Protein AF-A0A1V5VSU2-F1 (afdb_monomer_lite)

Radius of gyration: 34.84 Å; chains: 1; bounding box: 68×34×103 Å

Secondary structure (DSSP, 8-state):
---------------TT----SPPSEEEEEEEEETTEEEEEEEEEESSSS--HHHHHHHHHHHHHHHHHHHHHHHHHHHHHHHHHHHHHHHHHHHHHHHT-HHHHHHHHHHHHHHHHT-S------SPPP------

pLDDT: mean 75.91, std 18.03, range [33.84, 96.69]

Foldseek 3Di:
DDPPPQPAPDDDPPPPDDPPPDDQLDKDWDFLDDDPDGNYIDIDGHNDNDDDPVVVVVVNVVSPVVSVVVVVVVVVVVVVVVVVVVVVVVVVVVVVCVVPVVVVVVVVVQVVCCVVVVDPDDDDDDDDPDDPPDDD

Sequence (136 aa):
MAAQQPVITRYGLSAEGEAVTEAPRAAIALPLRLREQTLGVLDVRFEAEEVPPETLELLEQIAEQVTLSLESARLYQATQQQAAQERLISEATARIREQLDMDAVLQAAVHELQQVLGLERVELRVGTPPAAEELQ

Structure (mmCIF, N/CA/C/O backbone):
data_AF-A0A1V5VSU2-F1
#
_entry.id   AF-A0A1V5VSU2-F1
#
loop_
_atom_site.group_PDB
_atom_site.id
_atom_site.type_symbol
_atom_site.label_atom_id
_atom_site.label_alt_id
_atom_site.label_comp_id
_atom_site.label_asym_id
_atom_site.label_entity_id
_atom_site.label_seq_id
_atom_site.pdbx_PDB_ins_code
_atom_site.Cartn_x
_atom_site.Cartn_y
_atom_site.Cartn_z
_atom_site.occupancy
_atom_site.B_iso_or_equiv
_atom_site.auth_seq_id
_atom_site.auth_comp_id
_atom_site.auth_asym_id
_atom_site.auth_atom_id
_atom_site.pdbx_PDB_model_num
ATOM 1 N N . MET A 1 1 ? 14.298 -24.111 0.295 1.00 38.03 1 MET A N 1
ATOM 2 C CA . MET A 1 1 ? 14.158 -22.691 -0.094 1.00 38.03 1 MET A CA 1
ATOM 3 C C . MET A 1 1 ? 13.271 -22.625 -1.325 1.00 38.03 1 MET A C 1
ATOM 5 O O . MET A 1 1 ? 13.756 -22.858 -2.422 1.00 38.03 1 MET A O 1
ATOM 9 N N . ALA A 1 2 ? 11.962 -22.440 -1.135 1.00 33.84 2 ALA A N 1
ATOM 10 C CA . ALA A 1 2 ? 11.006 -22.386 -2.236 1.00 33.84 2 ALA A CA 1
ATOM 11 C C . ALA A 1 2 ? 11.224 -21.085 -3.015 1.00 33.84 2 ALA A C 1
ATOM 13 O O . ALA A 1 2 ? 10.976 -20.002 -2.488 1.00 33.84 2 ALA A O 1
ATOM 14 N N . ALA A 1 3 ? 11.732 -21.200 -4.243 1.00 34.25 3 ALA A N 1
ATOM 15 C CA . ALA A 1 3 ? 11.750 -20.103 -5.194 1.00 34.25 3 ALA A CA 1
ATOM 16 C C . ALA A 1 3 ? 10.295 -19.695 -5.434 1.00 34.25 3 ALA A C 1
ATOM 18 O O . ALA A 1 3 ? 9.527 -20.424 -6.062 1.00 34.25 3 ALA A O 1
ATOM 19 N N . GLN A 1 4 ? 9.901 -18.575 -4.834 1.00 36.75 4 GLN A N 1
ATOM 20 C CA . GLN A 1 4 ? 8.601 -17.962 -5.028 1.00 36.75 4 GLN A CA 1
ATOM 21 C C . GLN A 1 4 ? 8.550 -17.546 -6.500 1.00 36.75 4 GLN A C 1
ATOM 23 O O . GLN A 1 4 ? 9.173 -16.564 -6.895 1.00 36.75 4 GLN A O 1
ATOM 28 N N . GLN A 1 5 ? 7.926 -18.384 -7.330 1.00 37.00 5 GLN A N 1
ATOM 29 C CA . GLN A 1 5 ? 7.780 -18.122 -8.756 1.00 37.00 5 GLN A CA 1
ATOM 30 C C . GLN A 1 5 ? 7.058 -16.775 -8.907 1.00 37.00 5 GLN A C 1
ATOM 32 O O . GLN A 1 5 ? 5.992 -16.606 -8.307 1.00 37.00 5 GLN A O 1
ATOM 37 N N . PRO A 1 6 ? 7.627 -15.796 -9.632 1.00 40.28 6 PRO A N 1
ATOM 38 C CA . PRO A 1 6 ? 6.977 -14.510 -9.804 1.00 40.28 6 PRO A CA 1
ATOM 39 C C . PRO A 1 6 ? 5.659 -14.726 -10.549 1.00 40.28 6 PRO A C 1
ATOM 41 O O . PRO A 1 6 ? 5.621 -15.345 -11.612 1.00 40.28 6 PRO A O 1
ATOM 44 N N . VAL A 1 7 ? 4.566 -14.224 -9.979 1.00 42.78 7 VAL A N 1
ATOM 45 C CA . VAL A 1 7 ? 3.283 -14.127 -10.675 1.00 42.78 7 VAL A CA 1
ATOM 46 C C . VAL A 1 7 ? 3.457 -13.052 -11.746 1.00 42.78 7 VAL A C 1
ATOM 48 O O . VAL A 1 7 ? 3.428 -11.861 -11.449 1.00 42.78 7 VAL A O 1
ATOM 51 N N . ILE A 1 8 ? 3.723 -13.467 -12.985 1.00 46.66 8 ILE 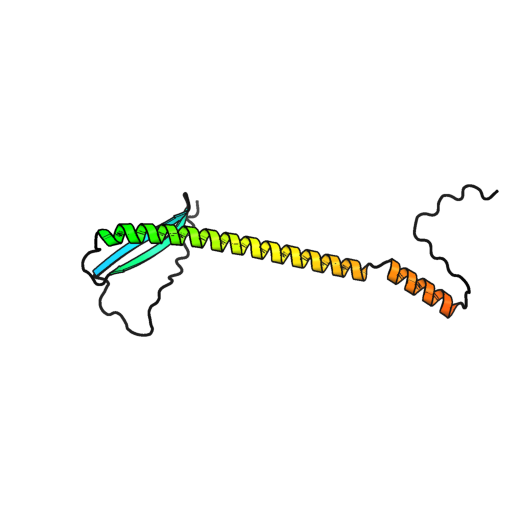A N 1
ATOM 52 C CA . ILE A 1 8 ? 3.872 -12.547 -14.118 1.00 46.66 8 ILE A CA 1
ATOM 53 C C . ILE A 1 8 ? 2.469 -12.150 -14.580 1.00 46.66 8 ILE A C 1
ATOM 55 O O . ILE A 1 8 ? 1.869 -12.802 -15.434 1.00 46.66 8 ILE A O 1
ATOM 59 N N . THR A 1 9 ? 1.926 -11.076 -14.012 1.00 45.38 9 THR A N 1
ATOM 60 C CA . THR A 1 9 ? 0.742 -10.423 -14.578 1.00 45.38 9 THR A CA 1
ATOM 61 C C . THR A 1 9 ? 1.203 -9.544 -15.733 1.00 45.38 9 THR A C 1
ATOM 63 O O . THR A 1 9 ? 1.798 -8.488 -15.525 1.00 45.38 9 THR A O 1
ATOM 66 N N . ARG A 1 10 ? 0.973 -9.999 -16.967 1.00 48.94 10 ARG A N 1
ATOM 67 C CA . ARG A 1 10 ? 1.313 -9.238 -18.172 1.00 48.94 10 ARG A CA 1
ATOM 68 C C . ARG A 1 10 ? 0.334 -8.073 -18.324 1.00 48.94 10 ARG A C 1
ATOM 70 O O . ARG A 1 10 ? -0.818 -8.285 -18.690 1.00 48.94 10 ARG A O 1
ATOM 77 N N . TYR A 1 11 ? 0.805 -6.857 -18.075 1.00 49.56 11 TYR A N 1
ATOM 78 C CA . TYR A 1 11 ? 0.100 -5.632 -18.441 1.00 49.56 11 TYR A CA 1
ATOM 79 C C . TYR A 1 11 ? 0.615 -5.168 -19.802 1.00 49.56 11 TYR A C 1
ATOM 81 O O . TYR A 1 11 ? 1.793 -4.859 -19.950 1.00 49.56 11 TYR A O 1
ATOM 89 N N . GLY A 1 12 ? -0.258 -5.162 -20.806 1.00 45.78 12 GLY A N 1
ATOM 90 C CA . GLY A 1 12 ? 0.062 -4.691 -22.148 1.00 45.78 12 GLY A CA 1
ATOM 91 C C . GLY A 1 12 ? -1.162 -4.061 -22.792 1.00 45.78 12 GLY A C 1
ATOM 92 O O . GLY A 1 12 ? -2.240 -4.651 -22.787 1.00 45.78 12 GLY A O 1
ATOM 93 N N . LEU A 1 13 ? -0.985 -2.864 -23.349 1.00 42.72 13 LEU A N 1
ATOM 94 C CA . LEU A 1 13 ? -1.920 -2.268 -24.297 1.00 42.72 13 LEU A CA 1
ATOM 95 C C . LEU A 1 13 ? -1.728 -2.979 -25.642 1.00 42.72 13 LEU A C 1
ATOM 97 O O . LEU A 1 13 ? -1.081 -2.459 -26.543 1.00 42.72 13 LEU A O 1
ATOM 101 N N . SER A 1 14 ? -2.261 -4.192 -25.784 1.00 46.31 14 SER A N 1
ATOM 102 C CA . SER A 1 14 ? -2.687 -4.627 -27.111 1.00 46.31 14 SER A CA 1
ATOM 103 C C . SER A 1 14 ? -4.005 -3.909 -27.362 1.00 46.31 14 SER A C 1
ATOM 105 O O . SER A 1 14 ? -5.046 -4.338 -26.858 1.00 46.31 14 SER A O 1
ATOM 107 N N . ALA A 1 15 ? -3.938 -2.775 -28.065 1.00 40.41 15 ALA A N 1
ATOM 108 C CA . ALA A 1 15 ? -5.116 -2.236 -28.723 1.00 40.41 15 ALA A CA 1
ATOM 109 C C . ALA A 1 15 ? -5.767 -3.378 -29.516 1.00 40.41 15 ALA A C 1
ATOM 111 O O . ALA A 1 15 ? -5.091 -4.266 -30.039 1.00 40.41 15 ALA A O 1
ATOM 112 N N . GLU A 1 16 ? -7.085 -3.408 -29.462 1.00 41.56 16 GLU A N 1
ATOM 113 C CA . GLU A 1 16 ? -7.939 -4.501 -29.889 1.00 41.56 16 GLU A CA 1
ATOM 114 C C . GLU A 1 16 ? -7.519 -5.116 -31.237 1.00 41.56 16 GLU A C 1
ATOM 116 O O . GLU A 1 16 ? -7.371 -4.428 -32.239 1.00 41.56 16 GLU A O 1
ATOM 121 N N . GLY A 1 17 ? -7.404 -6.444 -31.273 1.00 43.94 17 GLY A N 1
ATOM 122 C CA . GLY A 1 17 ? -7.820 -7.213 -32.446 1.00 43.94 17 GLY A CA 1
ATOM 123 C C . GLY A 1 17 ? -6.882 -7.339 -33.645 1.00 43.94 17 GLY A C 1
ATOM 124 O O . GLY A 1 17 ? -7.265 -8.050 -34.570 1.00 43.94 17 GLY A O 1
ATOM 125 N N . GLU A 1 18 ? -5.675 -6.775 -33.654 1.00 42.16 18 GLU A N 1
ATOM 126 C CA . GLU A 1 18 ? -4.726 -7.051 -34.740 1.00 42.16 18 GLU A CA 1
ATOM 127 C C . GLU A 1 18 ? -3.644 -8.015 -34.250 1.00 42.16 18 GLU A C 1
ATOM 129 O O . GLU A 1 18 ? -2.797 -7.692 -33.414 1.00 42.16 18 GLU A O 1
ATOM 134 N N . ALA A 1 19 ? -3.712 -9.259 -34.730 1.00 47.56 19 ALA A N 1
ATOM 135 C CA . ALA A 1 19 ? -2.608 -10.188 -34.590 1.00 47.56 19 ALA A CA 1
ATOM 136 C C . ALA A 1 19 ? -1.405 -9.553 -35.293 1.00 47.56 19 ALA A C 1
ATOM 138 O O . ALA A 1 19 ? -1.338 -9.555 -36.518 1.00 47.56 19 ALA A O 1
ATOM 139 N N . VAL A 1 20 ? -0.476 -8.988 -34.521 1.00 52.84 20 VAL A N 1
ATOM 140 C CA . VAL A 1 20 ? 0.833 -8.581 -35.031 1.00 52.84 20 VAL A CA 1
ATOM 141 C C . VAL A 1 20 ? 1.500 -9.862 -35.538 1.00 52.84 20 VAL A C 1
ATOM 143 O O . VAL A 1 20 ? 2.019 -10.665 -34.764 1.00 52.84 20 VAL A O 1
ATOM 146 N N . THR A 1 21 ? 1.365 -10.116 -36.840 1.00 50.84 21 THR A N 1
ATOM 147 C CA . THR A 1 21 ? 1.835 -11.324 -37.532 1.00 50.84 21 THR A CA 1
ATOM 148 C C . THR A 1 21 ? 3.348 -11.344 -37.729 1.00 50.84 21 THR A C 1
ATOM 150 O O . THR A 1 21 ? 3.889 -12.359 -38.158 1.00 50.84 21 THR A O 1
ATOM 153 N N . GLU A 1 22 ? 4.045 -10.261 -37.387 1.00 55.91 22 GLU A N 1
ATOM 154 C CA . GLU A 1 22 ? 5.503 -10.216 -37.354 1.00 55.91 22 GLU A CA 1
ATOM 155 C C . GLU A 1 22 ? 5.997 -10.361 -35.913 1.00 55.91 22 GLU A C 1
ATOM 157 O O . GLU A 1 22 ? 5.648 -9.582 -35.025 1.00 55.91 22 GLU A O 1
ATOM 162 N N . ALA A 1 23 ? 6.804 -11.394 -35.662 1.00 59.50 23 ALA A N 1
ATOM 163 C CA . ALA A 1 23 ? 7.511 -11.510 -34.396 1.00 59.50 23 ALA A CA 1
ATOM 164 C C . ALA A 1 23 ? 8.374 -10.248 -34.200 1.00 59.50 23 ALA A C 1
ATOM 166 O O . ALA A 1 23 ? 9.025 -9.821 -35.158 1.00 59.50 23 ALA A O 1
ATOM 167 N N . PRO A 1 24 ? 8.392 -9.648 -32.994 1.00 60.81 24 PRO A N 1
ATOM 168 C CA . PRO A 1 24 ? 9.239 -8.490 -32.731 1.00 60.81 24 PRO A CA 1
ATOM 169 C C . PRO A 1 24 ? 10.683 -8.850 -33.071 1.00 60.81 24 PRO A C 1
ATOM 171 O O . PRO A 1 24 ? 11.180 -9.891 -32.630 1.00 60.81 24 PRO A O 1
ATOM 174 N N . ARG A 1 25 ? 11.336 -8.017 -33.884 1.00 74.12 25 ARG A N 1
ATOM 175 C CA . ARG A 1 25 ? 12.687 -8.310 -34.376 1.00 74.12 25 ARG A CA 1
ATOM 176 C C . ARG A 1 25 ? 13.743 -8.077 -33.291 1.00 74.12 25 ARG A C 1
ATOM 178 O O . ARG A 1 25 ? 14.747 -8.780 -33.278 1.00 74.12 25 ARG A O 1
ATOM 185 N N . ALA A 1 26 ? 13.450 -7.211 -32.317 1.00 78.06 26 ALA A N 1
ATOM 186 C CA . ALA A 1 26 ? 14.226 -7.049 -31.090 1.00 78.06 26 ALA A CA 1
ATOM 187 C C . ALA A 1 26 ? 13.322 -6.891 -29.851 1.00 78.06 26 ALA A C 1
ATOM 189 O O . ALA A 1 26 ? 12.189 -6.410 -29.927 1.00 78.06 26 ALA A O 1
ATOM 190 N N . ALA A 1 27 ? 13.821 -7.297 -28.682 1.00 83.50 27 ALA A N 1
ATOM 191 C CA . ALA A 1 27 ? 13.131 -7.141 -27.402 1.00 83.50 27 ALA A CA 1
ATOM 192 C C . ALA A 1 27 ? 14.127 -6.974 -26.248 1.00 83.50 27 ALA A C 1
ATOM 194 O O . ALA A 1 27 ? 15.229 -7.520 -26.286 1.00 83.50 27 ALA A O 1
ATOM 195 N N . ILE A 1 28 ? 13.709 -6.255 -25.208 1.00 82.62 28 ILE A N 1
ATOM 196 C CA . ILE A 1 28 ? 14.451 -6.071 -23.960 1.00 82.62 28 ILE A CA 1
ATOM 197 C C . ILE A 1 28 ? 13.549 -6.406 -22.781 1.00 82.62 28 ILE A C 1
ATOM 199 O O . ILE A 1 28 ? 12.397 -5.985 -22.732 1.00 82.62 28 ILE A O 1
ATOM 203 N N . ALA A 1 29 ? 14.113 -7.119 -21.811 1.00 86.50 29 ALA A N 1
ATOM 204 C CA . ALA A 1 29 ? 13.496 -7.378 -20.521 1.00 86.50 29 ALA A CA 1
ATOM 205 C C . ALA A 1 29 ? 14.317 -6.682 -19.429 1.00 86.50 29 ALA A C 1
ATOM 207 O O . ALA A 1 29 ? 15.457 -7.070 -19.163 1.00 86.50 29 ALA A O 1
ATOM 208 N N . LEU A 1 30 ? 13.741 -5.662 -18.793 1.00 87.38 30 LEU A N 1
ATOM 209 C CA . LEU A 1 30 ? 14.369 -4.940 -17.687 1.00 87.38 30 LEU A CA 1
ATOM 210 C C . LEU A 1 30 ? 13.749 -5.359 -16.355 1.00 87.38 30 LEU A C 1
ATOM 212 O O . LEU A 1 30 ? 12.531 -5.310 -16.196 1.00 87.38 30 LEU A O 1
ATOM 216 N N . PRO A 1 31 ? 14.548 -5.766 -15.362 1.00 87.62 31 PRO A N 1
ATOM 217 C CA . PRO A 1 31 ? 14.015 -6.147 -14.067 1.00 87.62 31 PRO A CA 1
ATOM 218 C C . PRO A 1 31 ? 13.605 -4.900 -13.272 1.00 87.62 31 PRO A C 1
ATOM 220 O O . PRO A 1 31 ? 14.399 -3.984 -13.078 1.00 87.62 31 PRO A O 1
ATOM 223 N N . LEU A 1 32 ? 12.383 -4.899 -12.744 1.00 91.31 32 LEU A N 1
ATOM 224 C CA . LEU A 1 32 ? 11.898 -3.882 -11.811 1.00 91.31 32 LEU A CA 1
ATOM 225 C C . LEU A 1 32 ? 12.411 -4.234 -10.413 1.00 91.31 32 LEU A C 1
ATOM 227 O O . LEU A 1 32 ? 11.809 -5.052 -9.710 1.00 91.31 32 LEU A O 1
ATOM 231 N N . ARG A 1 33 ? 13.582 -3.706 -10.043 1.00 88.38 33 ARG A N 1
ATOM 232 C CA . ARG A 1 33 ? 14.277 -4.060 -8.797 1.00 88.38 33 ARG A CA 1
ATOM 233 C C . ARG A 1 33 ? 14.116 -2.986 -7.744 1.00 88.38 33 ARG A C 1
ATOM 235 O O . ARG A 1 33 ? 14.449 -1.831 -7.969 1.00 88.38 33 ARG A O 1
ATOM 242 N N . LEU A 1 34 ? 13.706 -3.414 -6.559 1.00 86.62 34 LEU A N 1
ATOM 243 C CA . LEU A 1 34 ? 13.690 -2.596 -5.364 1.00 86.62 34 LEU A CA 1
ATOM 244 C C . LEU A 1 34 ? 14.655 -3.196 -4.343 1.00 86.62 34 LEU A C 1
ATOM 246 O O . LEU A 1 34 ? 14.389 -4.257 -3.773 1.00 86.62 34 LEU A O 1
ATOM 250 N N . ARG A 1 35 ? 15.773 -2.506 -4.092 1.00 85.81 35 ARG A N 1
ATOM 251 C CA . ARG A 1 35 ? 16.872 -3.016 -3.252 1.00 85.81 35 ARG A CA 1
ATOM 252 C C . ARG A 1 35 ? 17.333 -4.394 -3.769 1.00 85.81 35 ARG A C 1
ATOM 254 O O . ARG A 1 35 ? 17.688 -4.513 -4.937 1.00 85.81 35 ARG A O 1
ATOM 261 N N . GLU A 1 36 ? 17.300 -5.434 -2.935 1.00 85.50 36 GLU A N 1
ATOM 262 C CA . GLU A 1 36 ? 17.703 -6.804 -3.297 1.00 85.50 36 GLU A CA 1
ATOM 263 C C . GLU A 1 36 ? 16.547 -7.670 -3.836 1.00 85.50 36 GLU A C 1
ATOM 265 O O . GLU A 1 36 ? 16.728 -8.859 -4.101 1.00 85.50 36 GLU A O 1
ATOM 270 N N . GLN A 1 37 ? 15.348 -7.102 -4.019 1.00 84.88 37 GLN A N 1
ATOM 271 C CA . GLN A 1 37 ? 14.163 -7.837 -4.463 1.00 84.88 37 GLN A CA 1
ATOM 272 C C . GLN A 1 37 ? 13.729 -7.422 -5.875 1.00 84.88 37 GLN A C 1
ATOM 274 O O . GLN A 1 37 ? 13.603 -6.241 -6.188 1.00 84.88 37 GLN A O 1
ATOM 279 N N . THR A 1 38 ? 13.441 -8.404 -6.733 1.00 86.62 38 THR A N 1
ATOM 280 C CA . THR A 1 38 ? 12.804 -8.158 -8.038 1.00 86.62 38 THR A CA 1
ATOM 281 C C . THR A 1 38 ? 11.287 -8.163 -7.864 1.00 86.62 38 THR A C 1
ATOM 283 O O . THR A 1 38 ? 10.720 -9.176 -7.456 1.00 86.62 38 THR A O 1
ATOM 286 N N . LEU A 1 39 ? 10.640 -7.033 -8.149 1.00 86.25 39 LEU A N 1
ATOM 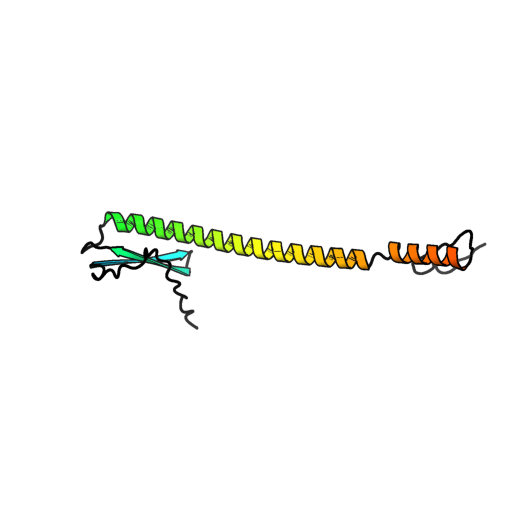287 C CA . LEU A 1 39 ? 9.185 -6.857 -8.079 1.00 86.25 39 LEU A CA 1
ATOM 288 C C . LEU A 1 39 ? 8.481 -7.323 -9.357 1.00 86.25 39 LEU A C 1
ATOM 290 O O . LEU A 1 39 ? 7.314 -7.703 -9.315 1.00 86.25 39 LEU A O 1
ATOM 294 N N . GLY A 1 40 ? 9.184 -7.291 -10.488 1.00 85.62 40 GLY A N 1
ATOM 295 C CA . GLY A 1 40 ? 8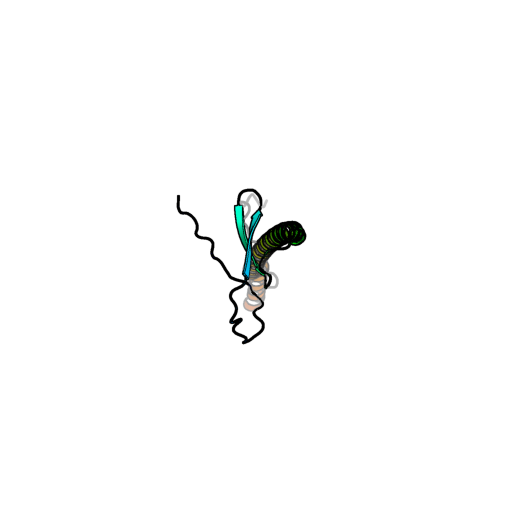.636 -7.662 -11.785 1.00 85.62 40 GLY A CA 1
ATOM 296 C C . GLY A 1 40 ? 9.639 -7.475 -12.915 1.00 85.62 40 GLY A C 1
ATOM 297 O O . GLY A 1 40 ? 10.833 -7.286 -12.681 1.00 85.62 40 GLY A O 1
ATOM 298 N N . VAL A 1 41 ? 9.135 -7.529 -14.144 1.00 87.25 41 VAL A N 1
ATOM 299 C CA . VAL A 1 41 ? 9.913 -7.338 -15.370 1.00 87.25 41 VAL A CA 1
ATOM 300 C C . VAL A 1 41 ? 9.143 -6.397 -16.293 1.00 87.25 41 VAL A C 1
ATOM 302 O O . VAL A 1 41 ? 7.940 -6.566 -16.487 1.00 87.25 41 VAL A O 1
ATOM 305 N N . LEU A 1 42 ? 9.841 -5.402 -16.831 1.00 85.94 42 LEU A N 1
ATOM 306 C CA . LEU A 1 42 ? 9.394 -4.535 -17.910 1.00 85.94 42 LEU A CA 1
ATOM 307 C C . LEU A 1 42 ? 9.862 -5.141 -19.236 1.00 85.94 42 LEU A C 1
ATOM 309 O O . LEU A 1 42 ? 11.044 -5.073 -19.571 1.00 85.94 42 LEU A O 1
ATOM 313 N N . ASP A 1 43 ? 8.928 -5.738 -19.971 1.00 86.44 43 ASP A N 1
ATOM 314 C CA . ASP A 1 43 ? 9.172 -6.272 -21.310 1.00 86.44 43 ASP A CA 1
ATOM 315 C C . ASP A 1 43 ? 8.860 -5.205 -22.365 1.00 86.44 43 ASP A C 1
ATOM 317 O O . ASP A 1 43 ? 7.720 -4.751 -22.487 1.00 86.44 43 ASP A O 1
ATOM 321 N N . VAL A 1 44 ? 9.860 -4.842 -23.165 1.00 84.38 44 VAL A N 1
ATOM 322 C CA . VAL A 1 44 ? 9.743 -3.890 -24.275 1.00 84.38 44 VAL A CA 1
ATOM 323 C C . VAL A 1 44 ? 10.061 -4.604 -25.581 1.00 84.38 44 VAL A C 1
ATOM 325 O O . VAL A 1 44 ? 11.044 -5.337 -25.683 1.00 84.38 44 VAL A O 1
ATOM 328 N N . ARG A 1 45 ? 9.211 -4.411 -26.588 1.00 82.69 45 ARG A N 1
ATOM 329 C CA . ARG A 1 45 ? 9.331 -5.033 -27.911 1.00 82.69 45 ARG A CA 1
ATOM 330 C C . ARG A 1 45 ? 9.513 -3.954 -28.964 1.00 82.69 45 ARG A C 1
ATOM 332 O O . ARG A 1 45 ? 8.863 -2.916 -28.887 1.00 82.69 45 ARG A O 1
ATOM 339 N N . PHE A 1 46 ? 10.357 -4.237 -29.943 1.00 79.25 46 PHE A N 1
ATOM 340 C CA . PHE A 1 46 ? 10.689 -3.335 -31.033 1.00 79.25 46 PHE A CA 1
ATOM 341 C C . PHE A 1 46 ? 10.364 -3.987 -32.375 1.00 79.25 46 PHE A C 1
ATOM 343 O O . PHE A 1 46 ? 10.548 -5.192 -32.567 1.00 79.25 46 PHE A O 1
ATOM 350 N N . GLU A 1 47 ? 9.910 -3.164 -33.315 1.00 78.38 47 GLU A N 1
ATOM 351 C CA . GLU A 1 47 ? 9.752 -3.552 -34.721 1.00 78.38 47 GLU A CA 1
ATOM 352 C C . GLU A 1 47 ? 11.095 -3.512 -35.477 1.00 78.38 47 GLU A C 1
ATOM 354 O O . GLU A 1 47 ? 11.252 -4.169 -36.504 1.00 78.38 47 GLU A O 1
ATOM 359 N N . ALA A 1 48 ? 12.086 -2.784 -34.945 1.00 76.94 48 ALA A N 1
ATOM 360 C CA . ALA A 1 48 ? 13.447 -2.715 -35.474 1.00 76.94 48 ALA A CA 1
ATOM 361 C C . ALA A 1 48 ? 14.252 -4.000 -35.198 1.00 76.94 48 ALA A C 1
ATOM 363 O O . ALA A 1 48 ? 14.011 -4.693 -34.210 1.00 76.94 48 ALA A O 1
ATOM 364 N N . GLU A 1 49 ? 15.235 -4.291 -36.060 1.00 79.19 49 GLU A N 1
ATOM 365 C CA . GLU A 1 49 ? 16.135 -5.455 -35.933 1.00 79.19 49 GLU A CA 1
ATOM 366 C C . GLU A 1 49 ? 17.063 -5.386 -34.721 1.00 79.19 49 GLU A C 1
ATOM 368 O O . GLU A 1 49 ? 17.449 -6.422 -34.184 1.00 79.19 49 GLU A O 1
ATOM 373 N N . GLU A 1 50 ? 17.379 -4.180 -34.255 1.00 79.88 50 GLU A N 1
ATOM 374 C CA 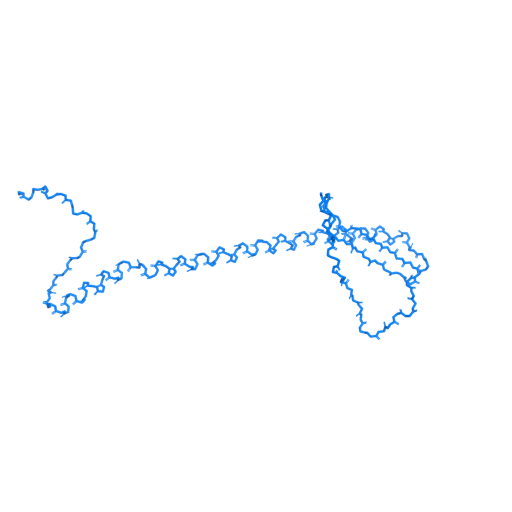. GLU A 1 50 ? 18.224 -3.949 -33.090 1.00 79.88 50 GLU A CA 1
ATOM 375 C C . GLU A 1 50 ? 17.603 -2.885 -32.187 1.00 79.88 50 GLU A C 1
ATOM 377 O O . GLU A 1 50 ? 16.830 -2.030 -32.631 1.00 79.88 50 GLU A O 1
ATOM 382 N N . VAL A 1 51 ? 17.946 -2.933 -30.899 1.00 79.38 51 VAL A N 1
ATOM 383 C CA . VAL A 1 51 ? 17.541 -1.886 -29.961 1.00 79.38 51 VAL A CA 1
ATOM 384 C C . VAL A 1 51 ? 18.464 -0.683 -30.126 1.00 79.38 51 VAL A C 1
ATOM 386 O O . VAL A 1 51 ? 19.680 -0.849 -30.007 1.00 79.38 51 VAL A O 1
ATOM 389 N N . PRO A 1 52 ? 17.916 0.531 -30.320 1.00 82.06 52 PRO A N 1
ATOM 390 C CA . PRO A 1 52 ? 18.730 1.734 -30.345 1.00 82.06 52 PRO A CA 1
ATOM 391 C C . PRO A 1 52 ? 19.464 1.920 -29.005 1.00 82.06 52 PRO A C 1
ATOM 393 O O . PRO A 1 52 ? 18.826 1.847 -27.947 1.00 82.06 52 PRO A O 1
ATOM 396 N N . PRO A 1 53 ? 20.779 2.183 -29.012 1.00 78.50 53 PRO A N 1
ATOM 397 C CA . PRO A 1 53 ? 21.573 2.277 -27.790 1.00 78.50 53 PRO A CA 1
ATOM 398 C C . PRO A 1 53 ? 21.095 3.398 -26.858 1.00 78.50 53 PRO A C 1
ATOM 400 O O . PRO A 1 53 ? 21.094 3.214 -25.644 1.00 78.50 53 PRO A O 1
ATOM 403 N N . GLU A 1 54 ? 20.585 4.511 -27.397 1.00 84.44 54 GLU A N 1
ATOM 404 C CA . GLU A 1 54 ? 20.031 5.611 -26.593 1.00 84.44 54 GLU A CA 1
ATOM 405 C C . GLU A 1 54 ? 18.719 5.225 -25.889 1.00 84.44 54 GLU A C 1
ATOM 407 O O . GLU A 1 54 ? 18.302 5.862 -24.922 1.00 84.44 54 GLU A O 1
ATOM 412 N N . THR A 1 55 ? 18.044 4.176 -26.367 1.00 86.31 55 THR A N 1
ATOM 413 C CA . THR A 1 55 ? 16.779 3.711 -25.790 1.00 86.31 55 THR A CA 1
ATOM 414 C C . THR A 1 55 ? 17.003 2.868 -24.541 1.00 86.31 55 THR A C 1
ATOM 416 O O . THR A 1 55 ? 16.158 2.883 -23.649 1.00 86.31 55 THR A O 1
ATOM 419 N N . LEU A 1 56 ? 18.131 2.160 -24.436 1.00 86.62 56 LEU A N 1
ATOM 420 C CA . LEU A 1 56 ? 18.408 1.318 -23.273 1.00 86.62 56 LEU A CA 1
ATOM 421 C C . LEU A 1 56 ? 18.496 2.153 -21.987 1.00 86.62 56 LEU A C 1
ATOM 423 O O . LEU A 1 56 ? 17.795 1.845 -21.027 1.00 86.62 56 LEU A O 1
ATOM 427 N N . GLU A 1 57 ? 19.271 3.241 -21.998 1.00 88.44 57 GLU A N 1
ATOM 428 C CA . GLU A 1 57 ? 19.417 4.135 -20.837 1.00 88.44 57 GLU A CA 1
ATOM 429 C C . GLU A 1 57 ? 18.074 4.744 -20.411 1.00 88.44 57 GLU A C 1
ATOM 431 O O . GLU A 1 57 ? 17.751 4.808 -19.223 1.00 88.44 57 GLU A O 1
ATOM 436 N N . LEU A 1 58 ? 17.251 5.153 -21.381 1.00 90.94 58 LEU A N 1
ATOM 437 C CA . LEU A 1 58 ? 15.919 5.682 -21.105 1.00 90.94 58 LEU A CA 1
ATOM 438 C C . LEU A 1 58 ? 15.008 4.620 -20.475 1.00 90.94 58 LEU A C 1
ATOM 440 O O . LEU A 1 58 ? 14.289 4.903 -19.517 1.00 90.94 58 LEU A O 1
ATOM 444 N N . LEU A 1 59 ? 15.023 3.396 -21.003 1.00 90.00 59 LEU A N 1
ATOM 445 C CA . LEU A 1 59 ? 14.201 2.311 -20.479 1.00 90.00 59 LEU A CA 1
ATOM 446 C C . LEU A 1 59 ? 14.633 1.885 -19.073 1.00 90.00 59 LEU A C 1
ATOM 448 O O . LEU A 1 59 ? 13.770 1.557 -18.259 1.00 90.00 59 LEU A O 1
ATOM 452 N N . GLU A 1 60 ? 15.928 1.929 -18.762 1.00 90.25 60 GLU A N 1
ATOM 453 C CA . GLU A 1 60 ? 16.440 1.698 -17.407 1.00 90.25 60 GLU A CA 1
ATOM 454 C C . GLU A 1 60 ? 15.920 2.752 -16.421 1.00 90.25 60 GLU A C 1
ATOM 456 O O . GLU A 1 60 ? 15.399 2.392 -15.363 1.00 90.25 60 GLU A O 1
ATOM 461 N N . GLN A 1 61 ? 15.950 4.037 -16.792 1.00 92.94 61 GLN A N 1
ATOM 462 C CA . GLN A 1 61 ? 15.385 5.117 -15.969 1.00 92.94 61 GLN A CA 1
ATOM 463 C C . GLN A 1 61 ? 13.873 4.953 -15.761 1.00 92.94 61 GLN A C 1
ATOM 465 O O . GLN A 1 61 ? 13.357 5.150 -14.659 1.00 92.94 61 GLN A O 1
ATOM 470 N N . ILE A 1 62 ? 13.146 4.552 -16.808 1.00 93.31 62 ILE A N 1
ATOM 471 C CA . ILE A 1 62 ? 11.712 4.262 -16.710 1.00 93.31 62 ILE A CA 1
ATOM 472 C C . ILE A 1 62 ? 11.471 3.072 -15.776 1.00 93.31 62 ILE A C 1
ATOM 474 O O . ILE A 1 62 ? 10.586 3.140 -14.925 1.00 93.31 62 ILE A O 1
ATOM 478 N N . ALA A 1 63 ? 12.249 1.995 -15.899 1.00 91.12 63 ALA A N 1
ATOM 479 C CA . ALA A 1 63 ? 12.137 0.821 -15.039 1.00 91.12 63 ALA A CA 1
ATOM 480 C C . ALA A 1 63 ? 12.371 1.178 -13.561 1.00 91.12 63 ALA A C 1
ATOM 482 O O . ALA A 1 63 ? 11.623 0.727 -12.687 1.00 91.12 63 ALA A O 1
ATOM 483 N N . GLU A 1 64 ? 13.354 2.031 -13.270 1.00 92.25 64 GLU A N 1
ATOM 484 C CA . GLU A 1 64 ? 13.602 2.544 -11.922 1.00 92.25 64 GLU A CA 1
ATOM 485 C C . GLU A 1 64 ? 12.408 3.359 -11.405 1.00 92.25 64 GLU A C 1
ATOM 487 O O . GLU A 1 64 ? 11.865 3.068 -10.334 1.00 92.25 64 GLU A O 1
ATOM 492 N N . GLN A 1 65 ? 11.918 4.314 -12.197 1.00 93.94 65 GLN A N 1
ATOM 493 C CA . GLN A 1 65 ? 10.789 5.159 -11.811 1.00 93.94 65 GLN A CA 1
ATOM 494 C C . GLN A 1 65 ? 9.504 4.349 -11.582 1.00 93.94 65 GLN A C 1
ATOM 496 O O . GLN A 1 65 ? 8.786 4.583 -10.606 1.00 93.94 65 GLN A O 1
ATOM 501 N N . VAL A 1 66 ? 9.223 3.366 -12.442 1.00 93.56 66 VAL A N 1
ATOM 502 C CA . VAL A 1 66 ? 8.090 2.441 -12.284 1.00 93.56 66 VAL A CA 1
ATOM 503 C C . VAL A 1 66 ? 8.230 1.646 -10.990 1.00 93.56 66 VAL A C 1
ATOM 505 O O . VAL A 1 66 ? 7.259 1.518 -10.244 1.00 93.56 66 VAL A O 1
ATOM 508 N N . THR A 1 67 ? 9.430 1.151 -10.684 1.00 93.88 67 THR A N 1
ATOM 509 C CA . THR A 1 67 ? 9.691 0.409 -9.443 1.00 93.88 67 THR A CA 1
ATOM 510 C C . THR A 1 67 ? 9.372 1.263 -8.211 1.00 93.88 67 THR A C 1
ATOM 512 O O . THR A 1 67 ? 8.653 0.804 -7.318 1.00 93.88 67 THR A O 1
ATOM 515 N N . LEU A 1 68 ? 9.830 2.518 -8.178 1.00 93.06 68 LEU A N 1
ATOM 516 C CA . LEU A 1 68 ? 9.552 3.446 -7.075 1.00 93.06 68 LEU A CA 1
ATOM 517 C C . LEU A 1 68 ? 8.052 3.737 -6.928 1.00 93.06 68 LEU A C 1
ATOM 519 O O . LEU A 1 68 ? 7.509 3.731 -5.820 1.00 93.06 68 LEU A O 1
ATOM 523 N N . SER A 1 69 ? 7.353 3.953 -8.043 1.00 92.69 69 SER A N 1
ATOM 524 C CA . SER A 1 69 ? 5.907 4.183 -8.033 1.00 92.69 69 SER A CA 1
ATOM 525 C C . SER A 1 69 ? 5.124 2.963 -7.536 1.00 92.69 69 SER A C 1
ATOM 527 O O . SER A 1 69 ? 4.158 3.126 -6.787 1.00 92.69 69 SER A O 1
ATOM 529 N N . LEU A 1 70 ? 5.552 1.746 -7.884 1.00 90.69 70 LEU A N 1
ATOM 530 C CA . LEU A 1 70 ? 4.950 0.509 -7.379 1.00 90.69 70 LEU A CA 1
ATOM 531 C C . LEU A 1 70 ? 5.158 0.335 -5.866 1.00 90.69 70 LEU A C 1
ATOM 533 O O . LEU A 1 70 ? 4.221 -0.061 -5.170 1.00 90.69 70 LEU A O 1
ATOM 537 N N . GLU A 1 71 ? 6.343 0.664 -5.337 1.00 90.62 71 GLU A N 1
ATOM 538 C CA . GLU A 1 71 ? 6.597 0.651 -3.886 1.00 90.62 71 GLU A CA 1
ATOM 539 C C . GLU A 1 71 ? 5.667 1.634 -3.165 1.00 90.62 71 GLU A C 1
ATOM 541 O O . GLU A 1 71 ? 4.996 1.263 -2.198 1.00 90.62 71 GLU A O 1
ATOM 546 N N . SER A 1 72 ? 5.570 2.864 -3.675 1.00 92.06 72 SER A N 1
ATOM 547 C CA . SER A 1 72 ? 4.703 3.900 -3.111 1.00 92.06 72 SER A CA 1
ATOM 548 C C . SER A 1 72 ? 3.231 3.478 -3.105 1.00 92.06 72 SER A C 1
ATOM 550 O O . SER A 1 72 ? 2.569 3.571 -2.070 1.00 92.06 72 SER A O 1
ATOM 552 N N . ALA A 1 73 ? 2.728 2.935 -4.218 1.00 90.62 73 ALA A N 1
ATOM 553 C CA . ALA A 1 73 ? 1.353 2.453 -4.320 1.00 90.62 73 ALA A CA 1
ATOM 554 C C . ALA A 1 73 ? 1.067 1.316 -3.326 1.00 90.62 73 ALA A C 1
ATOM 556 O O . ALA A 1 73 ? 0.040 1.334 -2.645 1.00 90.62 73 ALA A O 1
ATOM 557 N N . ARG A 1 74 ? 1.995 0.362 -3.184 1.00 89.19 74 ARG A N 1
ATOM 558 C CA . ARG A 1 74 ? 1.879 -0.734 -2.213 1.00 89.19 74 ARG A CA 1
ATOM 559 C C . ARG A 1 74 ? 1.846 -0.214 -0.774 1.00 89.19 74 ARG A C 1
ATOM 561 O O . ARG A 1 74 ? 1.006 -0.654 0.010 1.00 89.19 74 ARG A O 1
ATOM 568 N N . LEU A 1 75 ? 2.748 0.700 -0.413 1.00 91.12 75 LEU A N 1
ATOM 569 C CA . LEU A 1 75 ? 2.784 1.302 0.924 1.00 91.12 75 LEU A CA 1
ATOM 570 C C . LEU A 1 75 ? 1.505 2.091 1.212 1.00 91.12 75 LEU A C 1
ATOM 572 O O . LEU A 1 75 ? 0.933 1.977 2.293 1.00 91.12 75 LEU A O 1
ATOM 576 N N . TYR A 1 76 ? 1.021 2.846 0.228 1.00 93.94 76 TYR A N 1
ATOM 577 C CA . TYR A 1 76 ? -0.231 3.581 0.335 1.00 93.94 76 TYR A CA 1
ATOM 578 C C . TYR A 1 76 ? -1.427 2.649 0.569 1.00 93.94 76 TYR A C 1
ATOM 580 O O . TYR A 1 76 ? -2.227 2.892 1.473 1.00 93.94 76 TYR A O 1
ATOM 588 N N . GLN A 1 77 ? -1.530 1.554 -0.190 1.00 92.94 77 GLN A N 1
ATOM 589 C CA . GLN A 1 77 ? -2.581 0.549 -0.012 1.00 92.94 77 GLN A CA 1
ATOM 590 C C . GLN A 1 77 ? -2.533 -0.104 1.374 1.00 92.94 77 GLN A C 1
ATOM 592 O O . GLN A 1 77 ? -3.577 -0.250 2.008 1.00 92.94 77 GLN A O 1
ATOM 597 N N . ALA A 1 78 ? -1.339 -0.448 1.867 1.00 94.25 78 ALA A N 1
ATOM 598 C CA . ALA A 1 78 ? -1.172 -1.016 3.203 1.00 94.25 78 ALA A CA 1
ATOM 599 C C . ALA A 1 78 ? -1.654 -0.047 4.298 1.00 94.25 78 ALA A C 1
ATOM 601 O O . ALA A 1 78 ? -2.430 -0.434 5.172 1.00 94.25 78 ALA A O 1
ATOM 602 N N . THR A 1 79 ? -1.273 1.230 4.203 1.00 96.25 79 THR A N 1
ATOM 603 C CA . THR A 1 79 ? -1.732 2.279 5.126 1.00 96.25 79 THR A CA 1
ATOM 604 C C . THR A 1 79 ? -3.251 2.459 5.074 1.00 96.25 79 THR A C 1
ATOM 606 O O . THR A 1 79 ? -3.898 2.551 6.115 1.00 96.25 79 THR A O 1
ATOM 609 N N . GLN A 1 80 ? -3.848 2.470 3.878 1.00 96.38 80 GLN A N 1
ATOM 610 C CA . GLN A 1 80 ? -5.304 2.574 3.719 1.00 96.38 80 GLN A CA 1
ATOM 611 C C . GLN A 1 80 ? -6.041 1.385 4.344 1.00 96.38 80 GLN A C 1
ATOM 613 O O . GLN A 1 80 ? -7.066 1.566 5.003 1.00 96.38 80 GLN A O 1
ATOM 618 N N . GLN A 1 81 ? -5.512 0.172 4.178 1.00 95.50 81 GLN A N 1
ATOM 619 C CA . GLN A 1 81 ? -6.093 -1.027 4.773 1.00 95.50 81 GLN A CA 1
ATOM 620 C C . GLN A 1 81 ? -6.039 -0.984 6.305 1.00 95.50 81 GLN A C 1
ATOM 622 O O . GLN A 1 81 ? -7.034 -1.301 6.958 1.00 95.50 81 GLN A O 1
ATOM 627 N N . GLN A 1 82 ? -4.918 -0.539 6.879 1.00 95.88 82 GLN A N 1
ATOM 628 C CA . GLN A 1 82 ? -4.798 -0.353 8.324 1.00 95.88 82 GLN A CA 1
ATOM 629 C C . GLN A 1 82 ? -5.796 0.692 8.843 1.00 95.88 82 GLN A C 1
ATOM 631 O O . GLN A 1 82 ? -6.530 0.425 9.793 1.00 95.88 82 GLN A O 1
ATOM 636 N N . ALA A 1 83 ? -5.894 1.849 8.184 1.00 96.06 83 ALA A N 1
ATOM 637 C CA . ALA A 1 83 ? -6.840 2.894 8.571 1.00 96.06 83 ALA A CA 1
ATOM 638 C C . ALA A 1 83 ? -8.302 2.412 8.504 1.00 96.06 83 ALA A C 1
ATOM 640 O O . ALA A 1 83 ? -9.117 2.759 9.360 1.00 96.06 83 ALA A O 1
ATOM 641 N N . ALA A 1 84 ? -8.650 1.588 7.511 1.00 95.69 84 ALA A N 1
ATOM 642 C CA . ALA A 1 84 ? -9.975 0.978 7.420 1.00 95.69 84 ALA A CA 1
ATOM 643 C C . ALA A 1 84 ? -10.256 0.031 8.600 1.00 95.69 84 ALA A C 1
ATOM 645 O O . ALA A 1 84 ? -11.351 0.056 9.162 1.00 95.69 84 ALA A O 1
ATOM 646 N N . GLN A 1 85 ? -9.267 -0.763 9.016 1.00 95.88 85 GLN A N 1
ATOM 647 C CA . GLN A 1 85 ? -9.392 -1.648 10.173 1.00 95.88 85 GLN A CA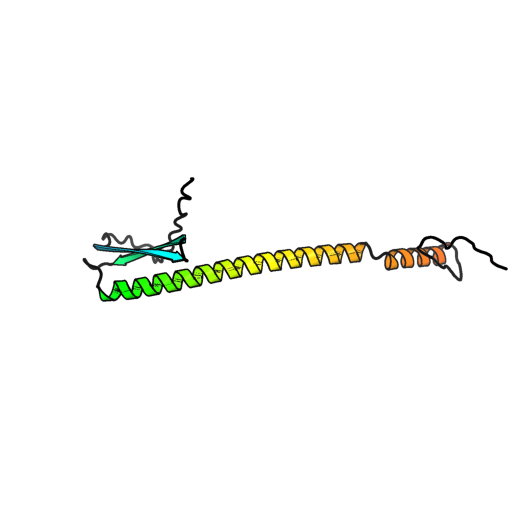 1
ATOM 648 C C . GLN A 1 85 ? -9.575 -0.865 11.481 1.00 95.88 85 GLN A C 1
ATOM 650 O O . GLN A 1 85 ? -10.446 -1.203 12.281 1.00 95.88 85 GLN A O 1
ATOM 655 N N . GLU A 1 86 ? -8.802 0.201 11.688 1.00 96.69 86 GLU A N 1
ATOM 656 C CA . GLU A 1 86 ? -8.926 1.065 12.868 1.00 96.69 86 GLU A CA 1
ATOM 657 C C . GLU A 1 86 ? -10.311 1.721 12.951 1.00 96.69 86 GLU A C 1
ATOM 659 O O . GLU A 1 86 ? -10.919 1.750 14.024 1.00 96.69 86 GLU A O 1
ATOM 664 N N . ARG A 1 87 ? -10.857 2.178 11.815 1.00 95.56 87 ARG A N 1
ATOM 665 C CA . ARG A 1 87 ? -12.227 2.712 11.750 1.00 95.56 87 ARG A CA 1
ATOM 666 C C . ARG A 1 87 ? -13.262 1.676 12.169 1.00 95.56 87 ARG A C 1
ATOM 668 O O . ARG A 1 87 ? -14.085 1.976 13.027 1.00 95.56 87 ARG A O 1
ATOM 675 N N . LEU A 1 88 ? -13.181 0.456 11.638 1.00 95.75 88 LEU A N 1
ATOM 676 C CA . LEU A 1 88 ? -14.102 -0.628 11.999 1.00 95.75 88 LEU A CA 1
ATOM 677 C C . LEU A 1 88 ? -14.064 -0.946 13.501 1.00 95.75 88 LEU A C 1
ATOM 679 O O . LEU A 1 88 ? -15.110 -1.142 14.118 1.00 95.75 88 LEU A O 1
ATOM 683 N N . ILE A 1 89 ? -12.874 -0.967 14.106 1.00 96.50 89 ILE A N 1
ATOM 684 C CA . ILE A 1 89 ? -12.713 -1.199 15.550 1.00 96.50 89 ILE A CA 1
ATOM 685 C C . ILE A 1 89 ? -13.324 -0.051 16.361 1.00 96.50 89 ILE A C 1
ATOM 687 O O . ILE A 1 89 ? -14.024 -0.292 17.349 1.00 96.50 89 ILE A O 1
ATOM 691 N N . SER A 1 90 ? -13.073 1.192 15.948 1.00 95.38 90 SER A N 1
ATOM 692 C CA . SER A 1 90 ? -13.633 2.380 16.594 1.00 95.38 90 SER A CA 1
ATOM 693 C C . SER A 1 90 ? -15.163 2.370 16.545 1.00 95.38 90 SER A C 1
ATOM 695 O O . SER A 1 90 ? -15.818 2.519 17.576 1.00 95.38 90 SER A O 1
ATOM 697 N N . GLU A 1 91 ? -15.740 2.086 15.375 1.00 95.06 91 GLU A N 1
ATOM 698 C CA . GLU A 1 91 ? -17.188 1.971 15.182 1.00 95.06 91 GLU A CA 1
ATOM 699 C C . GLU A 1 91 ? -17.797 0.849 16.031 1.00 95.06 91 GLU A C 1
ATOM 701 O O . GLU A 1 91 ? -18.823 1.053 16.682 1.00 95.06 91 GLU A O 1
ATOM 706 N N . ALA A 1 92 ? -17.162 -0.325 16.079 1.00 93.12 92 ALA A N 1
ATOM 707 C CA . ALA A 1 92 ? -17.615 -1.425 16.926 1.00 93.12 92 ALA A CA 1
ATOM 708 C C . ALA A 1 92 ? -17.590 -1.042 18.415 1.00 93.12 92 ALA A C 1
ATOM 710 O O . ALA A 1 92 ? -18.549 -1.300 19.141 1.00 93.12 92 ALA A O 1
ATOM 711 N N . THR A 1 93 ? -16.526 -0.373 18.861 1.00 90.75 93 THR A N 1
ATOM 712 C CA . THR A 1 93 ? -16.388 0.095 20.248 1.00 90.75 93 THR A CA 1
ATOM 713 C C . THR A 1 93 ? -17.447 1.139 20.598 1.00 90.75 93 THR A C 1
ATOM 715 O O . THR A 1 93 ? -18.023 1.082 21.684 1.00 90.75 93 THR A O 1
ATOM 718 N N . ALA A 1 94 ? -17.731 2.073 19.687 1.00 88.38 94 ALA A N 1
ATOM 719 C CA . ALA A 1 94 ? -18.771 3.081 19.871 1.00 88.38 94 ALA A CA 1
ATOM 720 C C . ALA A 1 94 ? -20.155 2.435 20.039 1.00 88.38 94 ALA A C 1
ATOM 722 O O . ALA A 1 94 ? -20.840 2.720 21.016 1.00 88.38 94 ALA A O 1
ATOM 723 N N . ARG A 1 95 ? -20.515 1.476 19.174 1.00 83.44 95 ARG A N 1
ATOM 724 C CA . ARG A 1 95 ? -21.787 0.737 19.278 1.00 83.44 95 ARG A CA 1
ATOM 725 C C . ARG A 1 95 ? -21.913 -0.055 20.578 1.00 83.44 95 ARG A C 1
ATOM 727 O O . ARG A 1 95 ? -22.986 -0.099 21.169 1.00 83.44 95 ARG A O 1
ATOM 734 N N . ILE A 1 96 ? -20.824 -0.676 21.037 1.00 83.75 96 ILE A N 1
ATOM 735 C CA . ILE A 1 96 ? -20.808 -1.381 22.327 1.00 83.75 96 ILE A CA 1
ATOM 736 C C . ILE A 1 96 ? -21.060 -0.397 23.476 1.00 83.75 96 ILE A C 1
ATOM 738 O O . ILE A 1 96 ? -21.835 -0.704 24.376 1.00 83.75 96 ILE A O 1
ATOM 742 N N . ARG A 1 97 ? -20.443 0.791 23.444 1.00 80.00 97 ARG A N 1
ATOM 743 C CA . ARG A 1 97 ? -20.669 1.833 24.457 1.00 80.00 97 ARG A CA 1
ATOM 744 C C . ARG A 1 97 ? -22.103 2.356 24.452 1.00 80.00 97 ARG A C 1
ATOM 746 O O . ARG A 1 97 ? -22.651 2.530 25.528 1.00 80.00 97 ARG A O 1
ATOM 753 N N . GLU A 1 98 ? -22.704 2.558 23.281 1.00 76.06 98 GLU A N 1
ATOM 754 C CA . GLU A 1 98 ? -24.114 2.963 23.157 1.00 76.06 98 GLU A CA 1
ATOM 755 C C . GLU A 1 98 ? -25.067 1.928 23.775 1.00 76.06 98 GLU A C 1
ATOM 757 O O . GLU A 1 98 ? -26.032 2.291 24.438 1.00 76.06 98 GLU A O 1
ATOM 762 N N . GLN A 1 99 ? -24.795 0.631 23.596 1.00 66.06 99 GLN A N 1
ATOM 763 C CA . GLN A 1 99 ? -25.609 -0.440 24.188 1.00 66.06 99 GLN A CA 1
ATOM 764 C C . GLN A 1 99 ? -25.368 -0.629 25.691 1.00 66.06 99 GLN A C 1
ATOM 766 O O . GLN A 1 99 ? -26.270 -1.054 26.409 1.00 66.06 99 GLN A O 1
ATOM 771 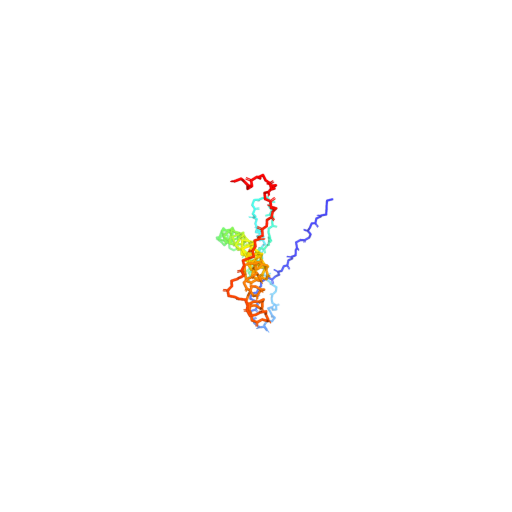N N . LEU A 1 100 ? -24.155 -0.341 26.165 1.00 66.25 100 LEU A N 1
ATOM 772 C CA . LEU A 1 100 ? -23.764 -0.416 27.574 1.00 66.25 100 LEU A CA 1
ATOM 773 C C . LEU A 1 100 ? -23.933 0.922 28.304 1.00 66.25 100 LEU A C 1
ATOM 775 O O . LEU A 1 100 ? -23.302 1.101 29.348 1.00 66.25 100 LEU A O 1
ATOM 779 N N . ASP A 1 101 ? -24.741 1.853 27.783 1.00 74.81 101 ASP A N 1
ATOM 780 C CA . ASP A 1 101 ? -25.062 3.105 28.468 1.00 74.81 101 ASP A CA 1
ATOM 781 C C . ASP A 1 101 ? -25.873 2.801 29.737 1.00 74.81 101 ASP A C 1
ATOM 783 O O . ASP A 1 101 ? -27.105 2.791 29.778 1.00 74.81 101 ASP A O 1
ATOM 787 N N . MET A 1 102 ? -25.125 2.458 30.781 1.00 70.69 102 MET A N 1
ATOM 788 C CA . MET A 1 102 ? -25.615 2.115 32.101 1.00 70.69 102 MET A CA 1
ATOM 789 C C . MET A 1 102 ? -26.454 3.264 32.652 1.00 70.69 102 MET A C 1
ATOM 791 O O . MET A 1 102 ? -27.472 3.008 33.278 1.00 70.69 102 MET A O 1
ATOM 795 N N . ASP A 1 103 ? -26.096 4.515 32.366 1.00 72.75 103 ASP A N 1
ATOM 796 C CA . ASP A 1 103 ? -26.852 5.675 32.827 1.00 72.75 103 ASP A CA 1
ATOM 797 C C . ASP A 1 103 ? -28.228 5.742 32.155 1.00 72.75 103 ASP A C 1
ATOM 799 O O . ASP A 1 103 ? -29.222 5.988 32.839 1.00 72.75 103 ASP A O 1
ATOM 803 N N . ALA A 1 104 ? -28.322 5.436 30.856 1.00 75.81 104 ALA A N 1
ATOM 804 C CA . ALA A 1 104 ? -29.605 5.339 30.157 1.00 75.81 104 ALA A CA 1
ATOM 805 C C . ALA A 1 104 ? -30.489 4.209 30.716 1.00 75.81 104 ALA A C 1
ATOM 807 O O . ALA A 1 104 ? -31.685 4.406 30.945 1.00 75.81 104 ALA A O 1
ATOM 808 N N . VAL A 1 105 ? -29.907 3.038 30.995 1.00 77.44 105 VAL A N 1
ATOM 809 C CA . VAL A 1 105 ? -30.628 1.904 31.602 1.00 77.44 105 VAL A CA 1
ATOM 810 C C . VAL A 1 105 ? -31.096 2.241 33.022 1.00 77.44 105 VAL A C 1
ATOM 812 O O . VAL A 1 105 ? -32.241 1.969 33.384 1.00 77.44 105 VAL A O 1
ATOM 815 N N . LEU A 1 106 ? -30.238 2.869 33.826 1.00 77.56 106 LEU A N 1
ATOM 816 C CA . LEU A 1 106 ? -30.557 3.278 35.191 1.00 77.56 106 LEU A CA 1
ATOM 817 C C . LEU A 1 106 ? -31.621 4.379 35.223 1.00 77.56 106 LEU A C 1
ATOM 819 O O . LEU A 1 106 ? -32.540 4.306 36.038 1.00 77.56 106 LEU A O 1
ATOM 823 N N . GLN A 1 107 ? -31.549 5.369 34.329 1.00 78.50 107 GLN A N 1
ATOM 824 C CA . GLN A 1 107 ? -32.580 6.402 34.203 1.00 78.50 107 GLN A CA 1
ATOM 825 C C . GLN A 1 107 ? -33.929 5.812 33.794 1.00 78.50 107 GLN A C 1
ATOM 827 O O . GLN A 1 107 ? -34.948 6.171 34.385 1.00 78.50 107 GLN A O 1
ATOM 832 N N . ALA A 1 108 ? -33.943 4.892 32.825 1.00 80.62 108 ALA A N 1
ATOM 833 C CA . ALA A 1 108 ? -35.163 4.202 32.418 1.00 80.62 108 ALA A CA 1
ATOM 834 C C . ALA A 1 108 ? -35.788 3.432 33.594 1.00 80.62 108 ALA A C 1
ATOM 836 O O . ALA A 1 108 ? -36.984 3.569 33.850 1.00 80.62 108 ALA A O 1
ATOM 837 N N . ALA A 1 109 ? -34.971 2.708 34.367 1.00 80.25 109 ALA A N 1
ATOM 838 C CA . ALA A 1 109 ? -35.425 1.989 35.555 1.00 80.25 109 ALA A CA 1
ATOM 839 C C . ALA A 1 109 ? -35.996 2.932 36.632 1.00 80.25 109 ALA A C 1
ATOM 841 O O . ALA A 1 109 ? -37.057 2.662 37.194 1.00 80.25 109 ALA A O 1
ATOM 842 N N . VAL A 1 110 ? -35.334 4.063 36.907 1.00 84.81 110 VAL A N 1
ATOM 843 C CA . VAL A 1 110 ? -35.837 5.081 37.849 1.00 84.81 110 VAL A CA 1
ATOM 844 C C . VAL A 1 110 ? -37.189 5.629 37.391 1.00 84.81 110 VAL A C 1
ATOM 846 O O . VAL A 1 110 ? -38.106 5.751 38.205 1.00 84.81 110 VAL A O 1
ATOM 849 N N . HIS A 1 111 ? -37.332 5.925 36.098 1.00 82.88 111 HIS A N 1
ATOM 850 C CA . HIS A 1 111 ? -38.567 6.469 35.544 1.00 82.88 111 HIS A CA 1
ATOM 851 C C . HIS A 1 111 ? -39.735 5.475 35.632 1.00 82.88 111 HIS A C 1
ATOM 853 O O . HIS A 1 111 ? -40.830 5.851 36.052 1.00 82.88 111 HIS A O 1
ATOM 859 N N . GLU A 1 112 ? -39.505 4.199 35.305 1.00 83.00 112 GLU A N 1
ATOM 860 C CA . GLU A 1 112 ? -40.512 3.141 35.465 1.00 83.00 112 GLU A CA 1
ATOM 861 C C . GLU A 1 112 ? -40.939 2.968 36.925 1.00 83.00 112 GLU A C 1
ATOM 863 O O . GLU A 1 112 ? -42.135 2.897 37.215 1.00 83.00 112 GLU A O 1
ATOM 868 N N . LEU A 1 113 ? -39.985 2.951 37.861 1.00 84.19 113 LEU A N 1
ATOM 869 C CA . LEU A 1 113 ? -40.286 2.817 39.287 1.00 84.19 113 LEU A CA 1
ATOM 870 C C . LEU A 1 113 ? -41.130 3.988 39.805 1.00 84.19 113 LEU A C 1
ATOM 872 O O . LEU A 1 113 ? -42.059 3.767 40.581 1.00 84.19 113 LEU A O 1
ATOM 876 N N . GLN A 1 114 ? -40.863 5.218 39.356 1.00 85.12 114 GLN A N 1
ATOM 877 C CA . GLN A 1 114 ? -41.691 6.381 39.696 1.00 85.12 114 GLN A CA 1
ATOM 878 C C . GLN A 1 114 ? -43.119 6.258 39.151 1.00 85.12 114 GLN A C 1
ATOM 880 O O . GLN A 1 114 ? -44.073 6.541 39.875 1.00 85.12 114 GLN A O 1
ATOM 885 N N . GLN A 1 115 ? -43.272 5.815 37.900 1.00 82.12 115 GLN A N 1
ATOM 886 C CA . GLN A 1 115 ? -44.567 5.681 37.222 1.00 82.12 115 GLN A CA 1
ATOM 887 C C . GLN A 1 115 ? -45.440 4.578 37.836 1.00 82.12 115 GLN A C 1
ATOM 889 O O . GLN A 1 115 ? -46.617 4.802 38.111 1.00 82.12 115 GLN A O 1
ATOM 894 N N . VAL A 1 116 ? -44.870 3.390 38.062 1.00 86.06 116 VAL A N 1
ATOM 895 C CA . VAL A 1 116 ? -45.612 2.210 38.539 1.00 86.06 116 VAL A CA 1
ATOM 896 C C . VAL A 1 116 ? -45.969 2.328 40.019 1.00 86.06 116 VAL A C 1
ATOM 898 O O . VAL A 1 116 ? -47.053 1.913 40.425 1.00 86.06 116 VAL A O 1
ATOM 901 N N . LEU A 1 117 ? -45.065 2.880 40.834 1.00 79.25 117 LEU A N 1
ATOM 902 C CA . LEU A 1 117 ? -45.225 2.927 42.290 1.00 79.25 117 LEU A CA 1
ATOM 903 C C . LEU A 1 117 ? -45.732 4.284 42.804 1.00 79.25 117 LEU A C 1
ATOM 905 O O . LEU A 1 117 ? -46.026 4.400 43.991 1.00 79.25 117 LEU A O 1
ATOM 909 N N . GLY A 1 118 ? -45.843 5.303 41.942 1.00 78.44 118 GLY A N 1
ATOM 910 C CA . GLY A 1 118 ? -46.337 6.634 42.313 1.00 78.44 118 GLY A CA 1
ATOM 911 C C . GLY A 1 118 ? -45.436 7.371 43.309 1.00 78.44 118 GLY A C 1
ATOM 912 O O . GLY A 1 118 ? -45.927 8.114 44.157 1.00 78.44 118 GLY A O 1
ATOM 913 N N . LEU A 1 119 ? -44.124 7.130 43.258 1.00 78.88 119 LEU A N 1
ATOM 914 C CA . LEU A 1 119 ? -43.166 7.661 44.229 1.00 78.88 119 LEU A CA 1
ATOM 915 C C . LEU A 1 119 ? -42.694 9.066 43.834 1.00 78.88 119 LEU A C 1
ATOM 917 O O . LEU A 1 119 ? -42.213 9.277 42.722 1.00 78.88 119 LEU A O 1
ATOM 921 N N . GLU A 1 120 ? -42.739 10.014 44.775 1.00 71.38 120 GLU A N 1
ATOM 922 C CA . GLU A 1 120 ? -42.266 11.392 44.552 1.00 71.38 120 GLU A CA 1
ATOM 923 C C . GLU A 1 120 ? -40.738 11.486 44.377 1.00 71.38 120 GLU A C 1
ATOM 925 O O . GLU A 1 120 ? -40.238 12.401 43.721 1.00 71.38 120 GLU A O 1
ATOM 930 N N . ARG A 1 121 ? -39.970 10.537 44.933 1.00 72.50 121 ARG A N 1
ATOM 931 C CA . ARG A 1 121 ? -38.505 10.500 44.818 1.00 72.50 121 ARG A CA 1
ATOM 932 C C . ARG A 1 121 ? -37.986 9.063 44.790 1.00 72.50 121 ARG A C 1
ATOM 934 O O . ARG A 1 121 ? -38.278 8.280 45.686 1.00 72.50 121 ARG A O 1
ATOM 941 N N . VAL A 1 122 ? -37.177 8.752 43.779 1.00 75.56 122 VAL A N 1
ATOM 942 C CA . VAL A 1 122 ? -36.438 7.490 43.640 1.00 75.56 122 VAL A CA 1
ATOM 943 C C . VAL A 1 122 ? -34.968 7.846 43.433 1.00 75.56 122 VAL A C 1
ATOM 945 O O . VAL A 1 122 ? -34.648 8.674 42.584 1.00 75.56 122 VAL A O 1
ATOM 948 N N . GLU A 1 123 ? -34.083 7.253 44.230 1.00 75.31 123 GLU A N 1
ATOM 949 C CA . GLU A 1 123 ? -32.632 7.417 44.115 1.00 75.31 123 GLU A CA 1
ATOM 950 C C . GLU A 1 123 ? -32.014 6.034 43.912 1.00 75.31 123 GLU A C 1
ATOM 952 O O . GLU A 1 123 ? -32.226 5.128 44.718 1.00 75.31 123 GLU A O 1
ATOM 957 N N . LEU A 1 124 ? -31.275 5.862 42.818 1.00 71.69 124 LEU A N 1
ATOM 958 C CA . LEU A 1 124 ? -30.629 4.603 42.469 1.00 71.69 124 LEU A CA 1
ATOM 959 C C . LEU A 1 124 ? -29.117 4.817 42.545 1.00 71.69 124 LEU A C 1
ATOM 961 O O . LEU A 1 124 ? -28.555 5.623 41.807 1.00 71.69 124 LEU A O 1
ATOM 965 N N . ARG A 1 125 ? -28.466 4.141 43.495 1.00 71.00 125 ARG A N 1
ATOM 966 C CA . ARG A 1 125 ? -27.025 4.262 43.753 1.00 71.00 125 ARG A CA 1
ATOM 967 C C . ARG A 1 125 ? -26.319 2.994 43.292 1.00 71.00 125 ARG A C 1
ATOM 969 O O . ARG A 1 125 ? -26.662 1.907 43.748 1.00 71.00 125 ARG A O 1
ATOM 976 N N . VAL A 1 126 ? -25.322 3.138 42.422 1.00 69.88 126 VAL A N 1
ATOM 977 C CA . VAL A 1 126 ? -24.512 2.020 41.913 1.00 69.88 126 VAL A CA 1
ATOM 978 C C . VAL A 1 126 ? -23.106 2.094 42.504 1.00 69.88 126 VAL A C 1
ATOM 980 O O . VAL A 1 126 ? -22.413 3.095 42.353 1.00 69.88 126 VAL A O 1
ATOM 983 N N . GLY A 1 127 ? -22.699 1.038 43.210 1.00 73.81 127 GLY A N 1
ATOM 984 C CA . GLY A 1 127 ? -21.403 0.919 43.882 1.00 73.81 127 GLY A CA 1
ATOM 985 C C . GLY A 1 127 ? -21.469 -0.028 45.082 1.00 73.81 127 GLY A C 1
ATOM 986 O O . GLY A 1 127 ? -22.548 -0.472 45.473 1.00 73.81 127 GLY A O 1
ATOM 987 N N . THR A 1 128 ? -20.321 -0.338 45.683 1.00 53.72 128 THR A N 1
ATOM 988 C CA . THR A 1 128 ? -20.286 -1.035 46.976 1.00 53.72 128 THR A CA 1
ATOM 989 C C . THR A 1 128 ? -20.719 -0.038 48.050 1.00 53.72 128 THR A C 1
ATOM 991 O O . THR A 1 128 ? -20.094 1.024 48.143 1.00 53.72 128 THR A O 1
ATOM 994 N N . PRO A 1 129 ? -21.777 -0.310 48.836 1.00 55.06 129 PRO A N 1
ATOM 995 C CA . PRO A 1 129 ? -22.147 0.584 49.921 1.00 55.06 129 PRO A CA 1
ATOM 996 C C . PRO A 1 129 ? -20.931 0.735 50.844 1.00 55.06 129 PRO A C 1
ATOM 998 O O . PRO A 1 129 ? -20.314 -0.285 51.178 1.00 55.06 129 PRO A O 1
ATOM 1001 N N . PRO A 1 130 ? -20.542 1.967 51.232 1.00 58.88 130 PRO A N 1
ATOM 1002 C CA . PRO A 1 130 ? -19.581 2.115 52.310 1.00 58.88 130 PRO A CA 1
ATOM 1003 C C . PRO A 1 130 ? -20.137 1.321 53.488 1.00 58.88 130 PRO A C 1
ATOM 1005 O O . PRO A 1 130 ? -21.342 1.389 53.763 1.00 58.88 130 PRO A O 1
ATOM 1008 N N . ALA A 1 131 ? -19.280 0.499 54.101 1.00 57.03 131 ALA A N 1
ATOM 1009 C CA . ALA A 1 131 ? -19.618 -0.200 55.329 1.00 57.03 131 ALA A CA 1
ATOM 1010 C C . ALA A 1 131 ? -20.320 0.811 56.233 1.00 57.03 131 ALA A C 1
ATOM 1012 O O . ALA A 1 131 ? -19.857 1.946 56.338 1.00 57.03 131 ALA A O 1
ATOM 1013 N N . ALA A 1 132 ? -21.487 0.433 56.748 1.00 55.56 132 ALA A N 1
ATOM 1014 C CA . ALA A 1 132 ? -22.319 1.282 57.578 1.00 55.56 132 ALA A CA 1
ATOM 1015 C C . ALA A 1 132 ? -21.562 1.641 58.867 1.00 55.56 132 ALA A C 1
ATOM 1017 O O . ALA A 1 132 ? -21.792 1.049 59.914 1.00 55.56 132 ALA A O 1
ATOM 1018 N N . GLU A 1 133 ? -20.627 2.579 58.780 1.00 54.16 133 GLU A N 1
ATOM 1019 C CA . GLU A 1 133 ? -20.004 3.221 59.919 1.00 54.16 133 GLU A CA 1
ATOM 1020 C C . GLU A 1 133 ? -20.887 4.414 60.275 1.00 54.16 133 GLU A C 1
ATOM 1022 O O . GLU A 1 133 ? -20.822 5.494 59.695 1.00 54.16 133 GLU A O 1
ATOM 1027 N N . GLU A 1 134 ? -21.795 4.099 61.199 1.00 50.28 134 GLU A N 1
ATOM 1028 C CA . GLU A 1 134 ? -22.195 4.962 62.305 1.00 50.28 134 GLU A CA 1
ATOM 1029 C C . GLU A 1 134 ? -22.885 6.276 61.914 1.00 50.28 134 GLU A C 1
ATOM 1031 O O . GLU A 1 134 ? -22.335 7.369 62.007 1.00 50.28 134 GLU A O 1
ATOM 1036 N N . LEU A 1 135 ? -24.179 6.169 61.596 1.00 44.03 135 LEU A N 1
ATOM 1037 C CA . LEU A 1 135 ? -25.115 7.242 61.933 1.00 44.03 135 LEU A CA 1
ATOM 1038 C C . LEU A 1 135 ? -25.217 7.329 63.469 1.00 44.03 135 LEU A C 1
ATOM 1040 O O . LEU A 1 135 ? -25.959 6.556 64.081 1.00 44.03 135 LEU A O 1
ATOM 1044 N N . GLN A 1 136 ? -24.458 8.252 64.066 1.00 41.97 136 GLN A N 1
ATOM 1045 C CA . GLN A 1 136 ? -24.799 8.932 65.323 1.00 41.97 136 GLN A CA 1
ATOM 1046 C C . GLN A 1 136 ? -25.230 10.366 65.022 1.00 41.97 136 GLN A C 1
ATOM 1048 O O . GLN A 1 136 ? -24.586 11.007 64.160 1.00 41.97 136 GLN A O 1
#